Protein AF-A0A355D5X2-F1 (afdb_monomer)

Structure (mmCIF, N/CA/C/O backbone):
data_AF-A0A355D5X2-F1
#
_entry.id   AF-A0A355D5X2-F1
#
loop_
_atom_site.group_PDB
_atom_site.id
_atom_site.type_symbol
_atom_site.label_atom_id
_atom_site.label_alt_id
_atom_site.label_comp_id
_atom_site.label_asym_id
_atom_site.label_entity_id
_atom_site.label_seq_id
_atom_site.pdbx_PDB_ins_code
_atom_site.Cartn_x
_atom_site.Cartn_y
_atom_site.Cartn_z
_atom_site.occupancy
_atom_site.B_iso_or_equiv
_atom_site.auth_seq_id
_atom_site.auth_comp_id
_atom_site.aut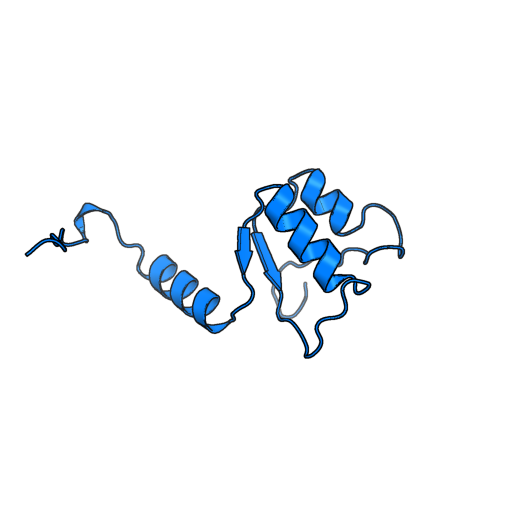h_asym_id
_atom_site.auth_atom_id
_atom_site.pdbx_PDB_model_num
ATOM 1 N N . GLN A 1 1 ? -13.838 9.680 -11.248 1.00 49.41 1 GLN A N 1
ATOM 2 C CA . GLN A 1 1 ? -12.561 9.867 -11.963 1.00 49.41 1 GLN A CA 1
ATOM 3 C C . GLN A 1 1 ? -11.860 11.099 -11.420 1.00 49.41 1 GLN A C 1
ATOM 5 O O . GLN A 1 1 ? -12.474 12.158 -11.380 1.00 49.41 1 GLN A O 1
ATOM 10 N N . ILE A 1 2 ? -10.608 10.961 -10.990 1.00 66.38 2 ILE A N 1
ATOM 11 C CA . ILE A 1 2 ? -9.715 12.084 -10.673 1.00 66.38 2 ILE A CA 1
ATOM 12 C C . ILE A 1 2 ? -8.619 12.032 -11.738 1.00 66.38 2 ILE A C 1
ATOM 14 O O . ILE A 1 2 ? -8.009 10.983 -11.915 1.00 66.38 2 ILE A O 1
ATOM 18 N N . GLU A 1 3 ? -8.436 13.109 -12.504 1.00 78.50 3 GLU A N 1
ATOM 19 C CA . GLU A 1 3 ? -7.403 13.200 -13.557 1.00 78.50 3 GLU A CA 1
ATOM 20 C C . GLU A 1 3 ? -7.431 12.053 -14.598 1.00 78.50 3 GLU A C 1
ATOM 22 O O . GLU A 1 3 ? -6.398 11.597 -15.078 1.00 78.50 3 GLU A O 1
ATOM 27 N N . GLY A 1 4 ? -8.622 11.553 -14.951 1.00 88.62 4 GLY A N 1
ATOM 28 C CA . GLY A 1 4 ? -8.779 10.449 -15.914 1.00 88.62 4 GLY A CA 1
ATOM 29 C C . GLY A 1 4 ? -8.460 9.056 -15.356 1.00 88.62 4 GLY A C 1
ATOM 30 O O . GLY A 1 4 ? -8.564 8.069 -16.080 1.00 88.62 4 GLY A O 1
ATOM 31 N N . ILE A 1 5 ? -8.130 8.957 -14.067 1.00 88.06 5 ILE A N 1
ATOM 32 C CA . ILE A 1 5 ? -7.940 7.696 -13.351 1.00 88.06 5 ILE A CA 1
ATOM 33 C C . ILE A 1 5 ? -9.240 7.355 -12.618 1.00 88.06 5 ILE A C 1
ATOM 35 O O . ILE A 1 5 ? -9.848 8.210 -11.955 1.00 88.06 5 ILE A O 1
ATOM 39 N N . ASP A 1 6 ? -9.691 6.105 -12.746 1.00 91.69 6 ASP A N 1
ATOM 40 C CA . ASP A 1 6 ? -10.794 5.617 -11.926 1.00 91.69 6 ASP A CA 1
ATOM 41 C C . ASP A 1 6 ? -10.343 5.513 -10.468 1.00 91.69 6 ASP A C 1
ATOM 43 O O . ASP A 1 6 ? -9.358 4.855 -10.138 1.00 91.69 6 ASP A O 1
ATOM 47 N N . ALA A 1 7 ? -11.032 6.249 -9.606 1.00 91.69 7 ALA A N 1
ATOM 48 C CA . ALA A 1 7 ? -10.629 6.450 -8.229 1.00 91.69 7 ALA A CA 1
ATOM 49 C C . ALA A 1 7 ? -11.870 6.632 -7.364 1.00 91.69 7 ALA A C 1
ATOM 51 O O . ALA A 1 7 ? -12.785 7.386 -7.712 1.00 91.69 7 ALA A O 1
ATOM 52 N N . LYS A 1 8 ? -11.859 5.968 -6.208 1.00 90.94 8 LYS A N 1
ATOM 53 C CA . LYS A 1 8 ? -12.889 6.061 -5.178 1.00 90.94 8 LYS A CA 1
ATOM 54 C C . LYS A 1 8 ? -12.293 6.690 -3.924 1.00 90.94 8 LYS A C 1
ATOM 56 O O . LYS A 1 8 ? -11.232 6.277 -3.464 1.00 90.94 8 LYS A O 1
ATOM 61 N N . ILE A 1 9 ? -12.994 7.671 -3.364 1.00 91.12 9 ILE A N 1
ATOM 62 C CA . ILE A 1 9 ? -12.642 8.255 -2.068 1.00 91.12 9 ILE A CA 1
ATOM 63 C C . ILE A 1 9 ? -13.076 7.280 -0.965 1.00 91.12 9 ILE A C 1
ATOM 65 O O . ILE A 1 9 ? -14.182 6.740 -1.009 1.00 91.12 9 ILE A O 1
ATOM 69 N N . VAL A 1 10 ? -12.196 7.049 0.008 1.00 91.19 10 VAL A N 1
ATOM 70 C CA . VAL A 1 10 ? -12.430 6.178 1.168 1.00 91.19 10 VAL A CA 1
ATOM 71 C C . VAL A 1 10 ? -12.332 7.018 2.438 1.00 91.19 10 VAL A C 1
ATOM 73 O O . VAL A 1 10 ? -11.494 7.918 2.513 1.00 91.19 10 VAL A O 1
ATOM 76 N N . ASN A 1 11 ? -13.178 6.720 3.425 1.00 93.81 11 ASN A N 1
ATOM 77 C CA . ASN A 1 11 ? -13.192 7.422 4.707 1.00 93.81 11 ASN A CA 1
ATOM 78 C C . ASN A 1 11 ? -11.859 7.242 5.446 1.00 93.81 11 ASN A C 1
ATOM 80 O O . ASN A 1 11 ? -11.295 6.137 5.480 1.00 93.81 11 ASN A O 1
ATOM 84 N N . LYS A 1 12 ? -11.366 8.307 6.087 1.00 90.88 12 LYS A N 1
ATOM 85 C CA . LYS A 1 12 ? -10.253 8.177 7.035 1.00 90.88 12 LYS A CA 1
ATOM 86 C C . LYS A 1 12 ? -10.722 7.510 8.325 1.00 90.88 12 LYS A C 1
ATOM 88 O O . LYS A 1 12 ? -11.911 7.313 8.574 1.00 90.88 12 LYS A O 1
ATOM 93 N N . ILE A 1 13 ? -9.749 7.177 9.168 1.00 90.38 13 ILE A N 1
ATOM 94 C CA . ILE A 1 13 ? -9.993 6.563 10.471 1.00 90.38 13 ILE A CA 1
ATOM 95 C C . ILE A 1 13 ? -10.859 7.512 11.309 1.00 90.38 13 ILE A C 1
ATOM 97 O O . ILE A 1 13 ? -10.434 8.613 11.646 1.00 90.38 13 ILE A O 1
ATOM 101 N N . GLY A 1 14 ? -12.071 7.071 11.650 1.00 89.06 14 GLY A N 1
ATOM 102 C CA . GLY A 1 14 ? -13.024 7.845 12.452 1.00 89.06 14 GLY A CA 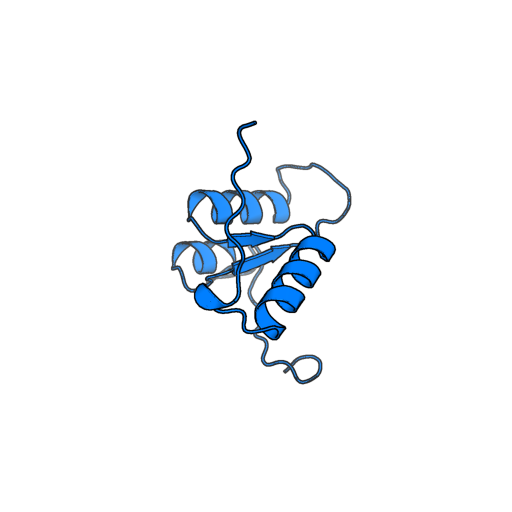1
ATOM 103 C C . GLY A 1 14 ? -13.999 8.733 11.669 1.00 89.06 14 GLY A C 1
ATOM 104 O O . GLY A 1 14 ? -14.858 9.341 12.298 1.00 89.06 14 GLY A O 1
ATOM 105 N N . GLU A 1 15 ? -13.927 8.788 10.333 1.00 92.62 15 GLU A N 1
ATOM 106 C CA . GLU A 1 15 ? -14.862 9.578 9.504 1.00 92.62 15 GLU A CA 1
ATOM 107 C C . GLU A 1 15 ? -16.135 8.802 9.101 1.00 92.62 15 GLU A C 1
ATOM 109 O O . GLU A 1 15 ? -17.105 9.400 8.647 1.00 92.62 15 GLU A O 1
ATOM 114 N N . GLY A 1 16 ? -16.161 7.476 9.272 1.00 92.69 16 GLY A N 1
ATOM 115 C CA . GLY A 1 16 ? -17.307 6.625 8.930 1.00 92.69 16 GLY A CA 1
ATOM 116 C C . GLY A 1 16 ? -16.882 5.230 8.474 1.00 92.69 16 GLY A C 1
ATOM 117 O O . GLY A 1 16 ? -15.702 4.990 8.238 1.00 92.69 16 GLY A O 1
ATOM 118 N N . LYS A 1 17 ? -17.836 4.298 8.354 1.00 91.50 17 LYS A N 1
ATOM 119 C CA . LYS A 1 17 ? -17.584 2.901 7.958 1.00 91.50 17 LYS A CA 1
ATOM 120 C C . LYS A 1 17 ? -18.097 2.606 6.534 1.00 91.50 17 LYS A C 1
ATOM 122 O O . LYS A 1 17 ? -19.160 3.114 6.180 1.00 91.50 17 LYS A O 1
ATOM 127 N N . PRO A 1 18 ? -17.398 1.780 5.732 1.00 91.69 18 PRO A N 1
ATOM 128 C CA . PRO A 1 18 ? -16.049 1.274 5.988 1.00 91.69 18 PRO A CA 1
ATOM 129 C C . PRO A 1 18 ? -15.007 2.402 5.898 1.00 91.69 18 PRO A C 1
ATOM 131 O O . PRO A 1 18 ? -15.127 3.307 5.067 1.00 91.69 18 PRO A O 1
ATOM 134 N N . ASP A 1 19 ? -13.999 2.349 6.767 1.00 94.06 19 ASP A N 1
ATOM 135 C CA . ASP A 1 19 ? -12.806 3.194 6.692 1.00 94.06 19 ASP A CA 1
ATOM 136 C C . ASP A 1 19 ? -11.636 2.447 6.029 1.00 94.06 19 ASP A C 1
ATOM 138 O O . ASP A 1 19 ? -11.744 1.296 5.585 1.00 94.06 19 ASP A O 1
ATOM 142 N N . ILE A 1 20 ? -10.491 3.123 5.928 1.00 92.56 20 ILE A N 1
ATOM 143 C CA . ILE A 1 20 ? -9.286 2.544 5.332 1.00 92.56 20 ILE A CA 1
ATOM 144 C C . ILE A 1 20 ? -8.765 1.306 6.082 1.00 92.56 20 ILE A C 1
ATOM 146 O O . ILE A 1 20 ? -8.216 0.409 5.451 1.00 92.56 20 ILE A O 1
ATOM 150 N N . VAL A 1 21 ? -8.935 1.219 7.404 1.00 93.62 21 VAL A N 1
ATOM 151 C CA . VAL A 1 21 ? -8.485 0.067 8.202 1.00 93.62 21 VAL A CA 1
ATOM 152 C C . VAL A 1 21 ? -9.379 -1.137 7.934 1.00 93.62 21 VAL A C 1
ATOM 154 O O . VAL A 1 21 ? -8.855 -2.238 7.755 1.00 93.62 21 VAL A O 1
ATOM 157 N N . ASP A 1 22 ? -10.695 -0.934 7.853 1.00 93.75 22 ASP A N 1
ATOM 158 C CA . ASP A 1 22 ? -11.634 -2.004 7.492 1.00 93.75 22 ASP A CA 1
ATOM 159 C C . ASP A 1 22 ? -11.325 -2.528 6.088 1.00 93.75 22 ASP A C 1
ATOM 161 O O . ASP A 1 22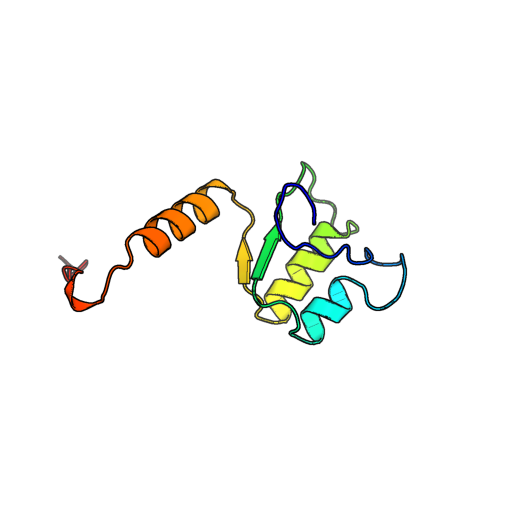 ? -11.139 -3.723 5.891 1.00 93.75 22 ASP A O 1
ATOM 165 N N . SER A 1 23 ? -11.120 -1.615 5.134 1.00 93.94 23 SER A N 1
ATOM 166 C CA . SER A 1 23 ? -10.819 -1.965 3.741 1.00 93.94 23 SER A CA 1
ATOM 167 C C . SER A 1 23 ? -9.549 -2.822 3.605 1.00 93.94 23 SER A C 1
ATOM 169 O O . SER A 1 23 ? -9.506 -3.748 2.790 1.00 93.94 23 SER A O 1
ATOM 171 N N . ILE A 1 24 ? -8.518 -2.538 4.412 1.00 94.31 24 ILE A N 1
ATOM 172 C CA . ILE A 1 24 ? -7.280 -3.332 4.467 1.00 94.31 24 ILE A CA 1
ATOM 173 C C . ILE A 1 24 ? -7.551 -4.724 5.051 1.00 94.31 24 ILE A C 1
ATOM 175 O O . ILE A 1 24 ? -7.094 -5.721 4.491 1.00 94.31 24 ILE A O 1
ATOM 179 N N . ARG A 1 25 ? -8.291 -4.802 6.163 1.00 91.75 25 ARG A N 1
ATOM 180 C CA . ARG A 1 25 ? -8.587 -6.066 6.859 1.00 91.75 25 ARG A CA 1
ATOM 181 C C . ARG A 1 25 ? -9.480 -6.990 6.041 1.00 91.75 25 ARG A C 1
ATOM 183 O O . ARG A 1 25 ? -9.235 -8.193 6.014 1.00 91.75 25 ARG A O 1
ATOM 190 N N . ASP A 1 26 ? -10.425 -6.417 5.307 1.00 93.00 26 ASP A N 1
ATOM 191 C CA . ASP A 1 26 ? -11.325 -7.133 4.402 1.00 93.00 26 ASP A CA 1
ATOM 192 C C . ASP A 1 26 ? -10.612 -7.609 3.122 1.00 93.00 26 ASP A C 1
ATOM 194 O O . ASP A 1 26 ? -11.231 -8.203 2.242 1.00 93.00 26 ASP A O 1
ATOM 198 N N . LYS A 1 27 ? -9.299 -7.348 2.994 1.00 87.94 27 LYS A N 1
ATOM 199 C CA . LYS A 1 27 ? -8.457 -7.682 1.832 1.00 87.94 27 LYS A CA 1
ATOM 200 C C . LYS A 1 27 ? -8.979 -7.126 0.505 1.00 87.94 27 LYS A C 1
ATOM 202 O O . LYS A 1 27 ? -8.613 -7.610 -0.563 1.00 87.94 27 LYS A O 1
ATOM 207 N N . SER A 1 28 ? -9.776 -6.060 0.568 1.00 90.00 28 SER A N 1
ATOM 208 C CA . SER A 1 28 ? -10.245 -5.330 -0.615 1.00 90.00 28 SER A CA 1
ATOM 209 C C . SER A 1 28 ? -9.135 -4.502 -1.282 1.00 90.00 28 SER A C 1
ATOM 211 O O . SER A 1 28 ? -9.310 -4.003 -2.390 1.00 90.00 28 SER A O 1
ATOM 213 N N . ILE A 1 29 ? -7.978 -4.372 -0.617 1.00 92.38 29 ILE A N 1
ATOM 214 C CA . ILE A 1 29 ? -6.804 -3.628 -1.075 1.00 92.38 29 ILE A CA 1
ATOM 215 C C . ILE A 1 29 ? -5.608 -4.580 -1.162 1.00 92.38 29 ILE A C 1
ATOM 217 O O . ILE A 1 29 ? -5.205 -5.176 -0.166 1.00 92.38 29 ILE A O 1
ATOM 221 N N . ASN A 1 30 ? -4.992 -4.680 -2.342 1.00 92.19 30 ASN A N 1
ATOM 222 C CA . ASN A 1 30 ? -3.792 -5.504 -2.542 1.00 92.19 30 ASN A CA 1
ATOM 223 C C . ASN A 1 30 ? -2.488 -4.741 -2.273 1.00 92.19 30 ASN A C 1
ATOM 225 O O . ASN A 1 30 ? -1.465 -5.345 -1.942 1.00 92.19 30 ASN A O 1
ATOM 229 N N . MET A 1 31 ? -2.514 -3.417 -2.436 1.00 93.56 31 MET A N 1
ATOM 230 C CA . MET A 1 31 ? -1.331 -2.574 -2.351 1.00 93.56 31 MET A CA 1
ATOM 231 C C . MET A 1 31 ? -1.676 -1.168 -1.876 1.00 93.56 31 MET A C 1
ATOM 233 O O . MET A 1 31 ? -2.704 -0.605 -2.243 1.00 93.56 31 MET A O 1
ATOM 237 N N . ILE A 1 32 ? -0.772 -0.587 -1.097 1.00 94.44 32 ILE A N 1
ATOM 238 C CA . ILE A 1 32 ? -0.868 0.770 -0.579 1.00 94.44 32 ILE A CA 1
ATOM 239 C C . ILE A 1 32 ? 0.373 1.549 -0.996 1.00 94.44 32 ILE A C 1
ATOM 241 O O . ILE A 1 32 ? 1.504 1.112 -0.779 1.00 94.44 32 ILE A O 1
ATOM 245 N N . VAL A 1 33 ? 0.153 2.751 -1.523 1.00 93.25 33 VAL A N 1
ATOM 246 C CA . VAL A 1 33 ? 1.195 3.758 -1.728 1.00 93.25 33 VAL A CA 1
ATOM 247 C C . VAL A 1 33 ? 0.957 4.874 -0.720 1.00 93.25 33 VAL A C 1
ATOM 249 O O . VAL A 1 33 ? -0.025 5.603 -0.801 1.00 93.25 33 VAL A O 1
ATOM 252 N N . ASN A 1 34 ? 1.849 4.999 0.255 1.00 89.12 34 ASN A N 1
ATOM 253 C CA . ASN A 1 34 ? 1.798 6.037 1.274 1.00 89.12 34 ASN A CA 1
ATOM 254 C C . ASN A 1 34 ? 2.945 7.015 1.032 1.00 89.12 34 ASN A C 1
ATOM 256 O O . ASN A 1 34 ? 4.097 6.638 1.182 1.00 89.12 34 ASN A O 1
ATOM 260 N N . THR A 1 35 ? 2.663 8.280 0.744 1.00 85.44 35 THR A N 1
ATOM 261 C CA . THR A 1 35 ? 3.686 9.336 0.699 1.00 85.44 35 THR A CA 1
ATOM 262 C C . THR A 1 35 ? 3.745 10.021 2.067 1.00 85.44 35 THR A C 1
ATOM 264 O O . THR A 1 35 ? 2.936 10.918 2.329 1.00 85.44 35 THR A O 1
ATOM 267 N N . PRO A 1 36 ? 4.610 9.580 3.003 1.00 69.06 36 PRO A N 1
ATOM 268 C CA . PRO A 1 36 ? 4.596 10.131 4.350 1.00 69.06 36 PRO A CA 1
ATOM 269 C C . PRO A 1 36 ? 5.004 11.607 4.321 1.00 69.06 36 PRO A C 1
ATOM 271 O O . PRO A 1 36 ? 5.988 11.989 3.694 1.00 69.06 36 PRO A O 1
ATOM 274 N N . THR A 1 37 ? 4.266 12.440 5.046 1.00 68.06 37 THR A N 1
ATOM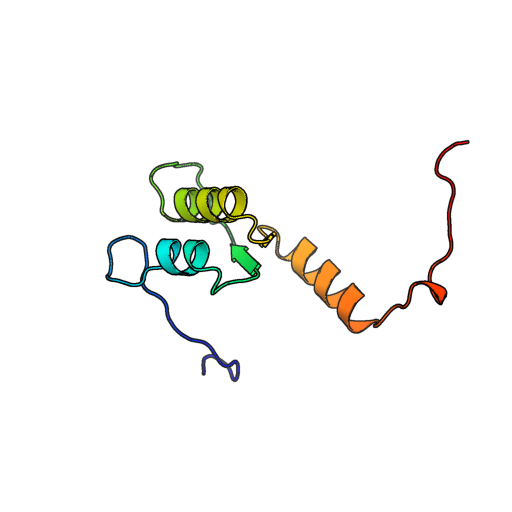 275 C CA . THR A 1 37 ? 4.711 13.793 5.399 1.00 68.06 37 THR A CA 1
ATOM 276 C C . THR A 1 37 ? 5.636 13.728 6.621 1.00 68.06 37 THR A C 1
ATOM 278 O O . THR A 1 37 ? 5.617 12.737 7.355 1.00 68.06 37 THR A O 1
ATOM 281 N N . ARG A 1 38 ? 6.461 14.763 6.857 1.00 62.91 38 ARG A N 1
ATOM 282 C CA . ARG A 1 38 ? 7.348 14.828 8.040 1.00 62.91 38 ARG A CA 1
ATOM 283 C C . ARG A 1 38 ? 6.568 14.551 9.341 1.00 62.91 38 ARG A C 1
ATOM 285 O O . ARG A 1 38 ? 5.452 15.041 9.525 1.00 62.91 38 ARG A O 1
ATOM 292 N N . GLY A 1 39 ? 7.186 13.786 10.244 1.00 62.34 39 GLY A N 1
ATOM 293 C CA . GLY A 1 39 ? 6.703 13.523 11.606 1.00 62.34 39 GLY A CA 1
ATOM 294 C C . GLY A 1 39 ? 6.539 12.034 11.939 1.00 62.34 39 GLY A C 1
ATOM 295 O O . GLY A 1 39 ? 5.977 11.272 11.156 1.00 62.34 39 GLY A O 1
ATOM 296 N N . ASN A 1 40 ? 6.997 11.642 13.132 1.00 60.09 40 ASN A N 1
ATOM 297 C CA . ASN A 1 40 ? 6.975 10.273 13.669 1.00 60.09 40 ASN A CA 1
ATOM 298 C C . ASN A 1 40 ? 5.981 10.136 14.843 1.00 60.09 40 ASN A C 1
ATOM 300 O O . ASN A 1 40 ? 6.315 9.597 15.892 1.00 60.09 40 ASN A O 1
ATOM 304 N N . ASP A 1 41 ? 4.777 10.699 14.705 1.00 70.00 41 ASP A N 1
ATOM 305 C CA . ASP A 1 41 ? 3.734 10.590 15.734 1.00 70.00 41 ASP A CA 1
ATOM 306 C C . ASP A 1 41 ? 2.889 9.329 15.488 1.00 70.00 41 ASP A C 1
ATOM 308 O O . ASP A 1 41 ? 2.206 9.211 14.465 1.00 70.00 41 ASP A O 1
ATOM 312 N N . SER A 1 42 ? 2.942 8.388 16.434 1.00 65.31 42 SER A N 1
ATOM 313 C CA . SER A 1 42 ? 2.223 7.109 16.403 1.00 65.31 42 SER A CA 1
ATOM 314 C C . SER A 1 42 ? 0.703 7.253 16.524 1.00 65.31 42 SER A C 1
ATOM 316 O O . SER A 1 42 ? -0.034 6.328 16.177 1.00 65.31 42 SER A O 1
ATOM 318 N N . ARG A 1 43 ? 0.208 8.414 16.969 1.00 72.75 43 ARG A N 1
ATOM 319 C CA . ARG A 1 43 ? -1.230 8.703 17.066 1.00 72.75 43 ARG A CA 1
ATOM 320 C C . ARG A 1 43 ? -1.846 9.050 15.714 1.00 72.75 43 ARG A C 1
ATOM 322 O O . ARG A 1 43 ? -3.067 8.980 15.581 1.00 72.75 43 ARG A O 1
ATOM 329 N N . ARG A 1 44 ? -1.025 9.396 14.715 1.00 81.56 44 ARG A N 1
ATOM 330 C CA . ARG A 1 44 ? -1.493 9.770 13.375 1.00 81.56 44 ARG A CA 1
ATOM 331 C C . ARG A 1 44 ? -2.027 8.560 12.622 1.00 81.56 44 ARG A C 1
ATOM 333 O O . ARG A 1 44 ? -1.452 7.472 12.669 1.00 81.56 44 ARG A O 1
ATOM 340 N N . ASP A 1 45 ? -3.049 8.801 11.813 1.00 85.38 45 ASP A N 1
ATOM 341 C CA . ASP A 1 45 ? -3.669 7.775 10.972 1.00 85.38 45 ASP A CA 1
ATOM 342 C C . ASP A 1 45 ? -2.666 7.078 10.059 1.00 85.38 45 ASP A C 1
ATOM 344 O O . ASP A 1 45 ? -2.729 5.866 9.879 1.00 85.38 45 ASP A O 1
ATOM 348 N N . GLY A 1 46 ? -1.668 7.816 9.564 1.00 87.06 46 GLY A N 1
ATOM 349 C CA . GLY A 1 46 ? -0.599 7.249 8.749 1.00 87.06 46 GLY A CA 1
ATOM 350 C C . GLY A 1 46 ? 0.190 6.144 9.461 1.00 87.06 46 GLY A C 1
ATOM 351 O O . GLY A 1 46 ? 0.600 5.189 8.809 1.00 87.06 46 GLY A O 1
ATOM 352 N N . PHE A 1 47 ? 0.400 6.226 10.780 1.00 88.25 47 PHE A N 1
ATOM 353 C CA . PHE A 1 47 ? 1.058 5.150 11.530 1.00 88.25 47 PHE A CA 1
ATOM 354 C C . PHE A 1 47 ? 0.155 3.918 11.632 1.00 88.25 47 PHE A C 1
ATOM 356 O O . PHE A 1 47 ? 0.596 2.812 11.318 1.00 88.25 47 PHE A O 1
ATOM 363 N N . LYS A 1 48 ? -1.115 4.117 12.010 1.00 90.44 48 LYS A N 1
ATOM 364 C CA . LYS A 1 48 ? -2.110 3.039 12.124 1.00 90.44 48 LYS A CA 1
ATOM 365 C C . LYS A 1 48 ? -2.286 2.306 10.793 1.00 90.44 48 LYS A C 1
ATOM 367 O O . LYS A 1 48 ? -2.178 1.088 10.764 1.00 90.44 48 LYS A O 1
ATOM 372 N N . LEU A 1 49 ? -2.436 3.047 9.696 1.00 91.62 49 LEU A N 1
ATOM 373 C CA . LEU A 1 49 ? -2.542 2.516 8.337 1.00 91.62 49 LEU A CA 1
ATOM 374 C C . LEU A 1 49 ? -1.335 1.655 7.960 1.00 91.62 49 LEU A C 1
ATOM 376 O O . LEU A 1 49 ? -1.511 0.524 7.513 1.00 91.62 49 LEU A O 1
ATOM 380 N N . ARG A 1 50 ? -0.107 2.152 8.174 1.00 91.69 50 ARG A N 1
ATOM 381 C CA . ARG A 1 50 ? 1.104 1.381 7.849 1.00 91.69 50 ARG A CA 1
ATOM 382 C C . ARG A 1 50 ? 1.209 0.111 8.687 1.00 91.69 50 ARG A C 1
ATOM 384 O O . ARG A 1 50 ? 1.532 -0.940 8.147 1.00 91.69 50 ARG A O 1
ATOM 391 N N . ARG A 1 51 ? 0.908 0.201 9.985 1.00 92.06 51 ARG A N 1
ATOM 392 C CA . ARG A 1 51 ? 0.904 -0.953 10.888 1.00 92.06 51 ARG A CA 1
ATOM 393 C C . ARG A 1 51 ? -0.117 -2.001 10.447 1.00 92.06 51 ARG A C 1
ATOM 395 O O . ARG A 1 51 ? 0.254 -3.153 10.268 1.00 92.06 51 ARG A O 1
ATOM 402 N N . THR A 1 52 ? -1.364 -1.595 10.203 1.00 93.94 52 THR A N 1
ATOM 403 C CA . THR A 1 52 ? -2.422 -2.504 9.740 1.00 93.94 52 THR A CA 1
ATOM 404 C C . THR A 1 52 ? -2.065 -3.151 8.406 1.00 93.94 52 THR A C 1
ATOM 406 O O . THR A 1 52 ? -2.295 -4.345 8.249 1.00 93.94 52 THR A O 1
ATOM 409 N N . ALA A 1 53 ? -1.471 -2.409 7.467 1.00 94.44 53 ALA A N 1
ATOM 410 C CA . 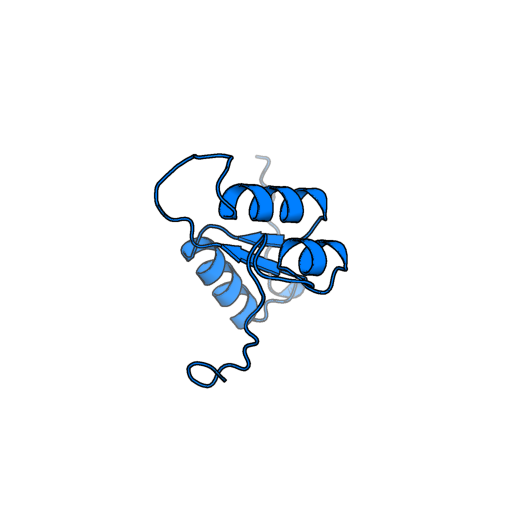ALA A 1 53 ? -1.030 -2.959 6.187 1.00 94.44 53 ALA A CA 1
ATOM 411 C C . ALA A 1 53 ? -0.017 -4.098 6.367 1.00 94.44 53 ALA A C 1
ATOM 413 O O . ALA A 1 53 ? -0.229 -5.190 5.843 1.00 94.44 53 ALA A O 1
ATOM 414 N N . VAL A 1 54 ? 1.035 -3.864 7.163 1.00 93.44 54 VAL A N 1
ATOM 415 C CA . VAL A 1 54 ? 2.068 -4.873 7.447 1.00 93.44 54 VAL A CA 1
ATOM 416 C C . VAL A 1 54 ? 1.474 -6.078 8.177 1.00 93.44 54 VAL A C 1
ATOM 418 O O . VAL A 1 54 ? 1.695 -7.209 7.759 1.00 93.44 54 VAL A O 1
ATOM 421 N N . GLU A 1 55 ? 0.679 -5.849 9.225 1.00 94.75 55 GLU A N 1
ATOM 422 C CA . GLU A 1 55 ? 0.038 -6.920 10.003 1.00 94.75 55 GLU A CA 1
ATOM 423 C C . GLU A 1 55 ? -0.962 -7.744 9.169 1.00 94.75 55 GLU A C 1
ATOM 425 O O . GLU A 1 55 ? -1.157 -8.925 9.443 1.00 94.75 55 GLU A O 1
ATOM 430 N N . SER A 1 56 ? -1.567 -7.150 8.135 1.00 94.44 56 SER A N 1
ATOM 431 C CA . SER A 1 56 ? -2.533 -7.824 7.249 1.00 94.44 56 SER A CA 1
ATOM 432 C C . SER A 1 56 ? -1.890 -8.451 6.005 1.00 94.44 56 SER A C 1
ATOM 434 O O . SER A 1 56 ? -2.598 -9.026 5.177 1.00 94.44 56 SER A O 1
ATOM 436 N N . GLY A 1 57 ? -0.566 -8.337 5.842 1.00 93.25 57 GLY A N 1
ATOM 437 C CA . GLY A 1 57 ? 0.155 -8.838 4.666 1.00 93.25 57 GLY A CA 1
ATOM 438 C C . GLY A 1 57 ? -0.125 -8.060 3.374 1.00 93.25 57 GLY A C 1
ATOM 439 O O . GLY A 1 57 ? 0.092 -8.583 2.283 1.00 93.25 57 GLY A O 1
ATOM 440 N N . VAL A 1 58 ? -0.616 -6.822 3.475 1.00 95.38 58 VAL A N 1
ATOM 441 C CA . VAL A 1 58 ? -0.855 -5.943 2.322 1.00 95.38 58 VAL A CA 1
ATOM 442 C C . VAL A 1 58 ? 0.441 -5.221 1.961 1.00 95.38 58 VAL A C 1
ATOM 444 O O . VAL A 1 58 ? 1.103 -4.631 2.817 1.00 95.38 58 VAL A O 1
ATOM 447 N N . SER A 1 59 ? 0.801 -5.242 0.675 1.00 93.88 59 SER A N 1
ATOM 448 C CA . SER A 1 59 ? 2.031 -4.604 0.193 1.00 93.88 59 SER A CA 1
ATOM 449 C C . SER A 1 59 ? 1.981 -3.092 0.412 1.00 93.88 59 SER A C 1
ATOM 451 O O . SER A 1 59 ? 1.039 -2.429 -0.015 1.00 93.88 59 SER A O 1
ATOM 453 N N . LEU A 1 60 ? 3.010 -2.531 1.048 1.00 94.19 60 LEU A N 1
ATOM 454 C CA . LEU A 1 60 ? 3.084 -1.114 1.399 1.00 94.19 60 LEU A CA 1
ATOM 455 C C . LEU A 1 60 ? 4.348 -0.482 0.812 1.00 94.19 60 LEU A C 1
ATOM 457 O O . LEU A 1 60 ? 5.461 -0.892 1.130 1.00 94.19 60 LEU A O 1
ATOM 461 N N . MET A 1 61 ? 4.177 0.575 0.022 1.00 93.62 61 MET A N 1
ATOM 462 C CA . MET A 1 61 ? 5.266 1.404 -0.487 1.00 93.62 61 MET A CA 1
ATOM 463 C C . MET A 1 61 ? 5.250 2.785 0.146 1.00 93.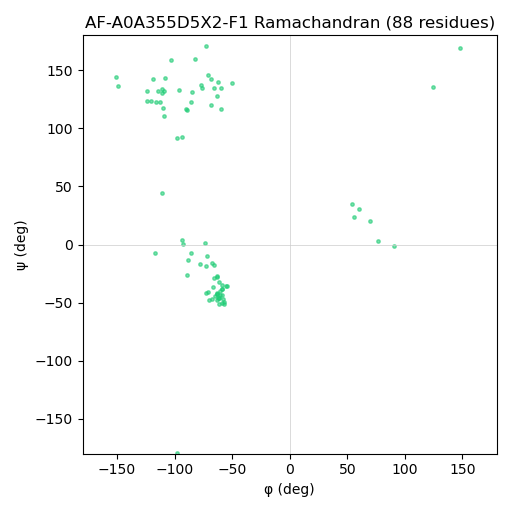62 61 MET A C 1
ATOM 465 O O . MET A 1 61 ? 4.208 3.436 0.208 1.00 93.62 61 MET A O 1
ATOM 469 N N . THR A 1 62 ? 6.421 3.251 0.578 1.00 91.44 62 THR A N 1
ATOM 470 C CA . THR A 1 62 ? 6.597 4.583 1.177 1.00 91.44 62 THR A CA 1
ATOM 471 C C . THR A 1 62 ? 7.508 5.516 0.383 1.00 91.44 62 THR A C 1
ATOM 473 O O . THR A 1 62 ? 7.604 6.700 0.703 1.00 91.44 62 THR A O 1
ATOM 476 N N . SER A 1 63 ? 8.156 4.994 -0.659 1.00 91.06 63 SER A N 1
ATOM 477 C CA . SER A 1 63 ? 9.068 5.722 -1.536 1.00 91.06 63 SER A CA 1
ATOM 478 C C . SER A 1 63 ? 8.507 5.764 -2.950 1.00 91.06 63 SER A C 1
ATOM 480 O O . SER A 1 63 ? 8.262 4.724 -3.568 1.00 91.06 63 SER A O 1
ATOM 482 N N . LEU A 1 64 ? 8.334 6.976 -3.479 1.00 92.06 64 LEU A N 1
ATOM 483 C CA . LEU A 1 64 ? 7.940 7.163 -4.874 1.00 92.06 64 LEU A CA 1
ATOM 484 C C . LEU A 1 64 ? 9.031 6.693 -5.840 1.00 92.06 64 LEU A C 1
ATOM 486 O O . LEU A 1 64 ? 8.706 6.236 -6.931 1.00 92.06 64 LEU A O 1
ATOM 490 N N . ASP A 1 65 ? 10.303 6.742 -5.445 1.00 92.69 65 ASP A N 1
ATOM 491 C CA . ASP A 1 65 ? 11.405 6.280 -6.293 1.00 92.69 65 ASP A CA 1
ATOM 492 C C . ASP A 1 65 ? 11.400 4.757 -6.428 1.00 92.69 65 ASP A C 1
ATOM 494 O O . ASP A 1 65 ? 11.528 4.229 -7.533 1.00 92.69 65 ASP A O 1
ATOM 498 N N . THR A 1 66 ? 11.129 4.041 -5.333 1.00 92.50 66 THR A N 1
ATOM 499 C CA . THR A 1 66 ? 10.929 2.585 -5.367 1.00 92.50 66 THR A CA 1
ATOM 500 C C . THR A 1 66 ? 9.712 2.217 -6.215 1.00 92.50 66 THR A C 1
ATOM 502 O O . THR A 1 66 ? 9.786 1.299 -7.032 1.00 92.50 66 THR A O 1
ATOM 505 N N . LEU A 1 67 ? 8.612 2.967 -6.089 1.00 94.06 67 LEU A N 1
ATOM 506 C CA . LEU A 1 67 ? 7.419 2.747 -6.906 1.00 94.06 67 LEU A CA 1
ATOM 507 C C . LEU A 1 67 ? 7.698 2.981 -8.401 1.00 94.06 67 LEU A C 1
ATOM 509 O O . LEU A 1 67 ? 7.296 2.172 -9.235 1.00 94.06 67 LEU A O 1
ATOM 513 N N . ARG A 1 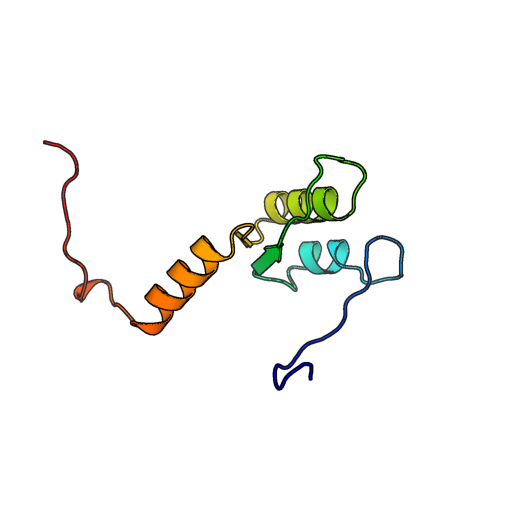68 ? 8.435 4.043 -8.755 1.00 94.81 68 ARG A N 1
ATOM 514 C CA . ARG A 1 68 ? 8.865 4.318 -10.138 1.00 94.81 68 ARG A CA 1
ATOM 515 C C . ARG A 1 68 ? 9.733 3.196 -10.700 1.00 94.81 68 ARG A C 1
ATOM 517 O O . ARG A 1 68 ? 9.523 2.789 -11.845 1.00 94.81 68 ARG A O 1
ATOM 524 N N . ALA A 1 69 ? 10.680 2.684 -9.915 1.00 94.69 69 ALA A N 1
ATOM 525 C CA . ALA A 1 69 ? 11.519 1.558 -10.316 1.00 94.69 69 ALA A CA 1
ATOM 526 C C . ALA A 1 69 ? 10.671 0.303 -10.580 1.00 94.69 69 ALA A C 1
ATOM 528 O O . ALA A 1 69 ? 10.804 -0.307 -11.641 1.00 94.69 69 ALA A O 1
ATOM 529 N N . MET A 1 70 ? 9.731 -0.022 -9.683 1.00 93.44 70 MET A N 1
ATOM 530 C CA . MET A 1 70 ? 8.800 -1.141 -9.873 1.00 93.44 70 MET A CA 1
ATOM 531 C C . MET A 1 70 ? 7.996 -0.993 -11.168 1.00 93.44 70 MET A C 1
ATOM 533 O O . MET A 1 70 ? 8.002 -1.901 -11.997 1.00 93.44 70 MET A O 1
ATOM 537 N N . VAL A 1 71 ? 7.360 0.162 -11.388 1.00 93.81 71 VAL A N 1
ATOM 538 C CA . VAL A 1 71 ? 6.585 0.427 -12.613 1.00 93.81 71 VAL A CA 1
ATOM 539 C C . VAL A 1 71 ? 7.464 0.305 -13.859 1.00 93.81 71 VAL A C 1
ATOM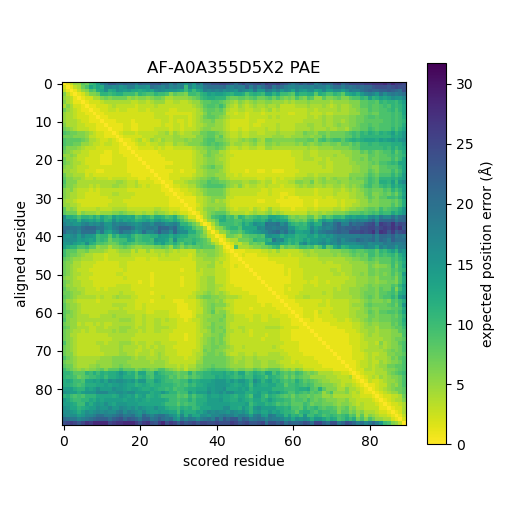 541 O O . VAL A 1 71 ? 7.025 -0.234 -14.873 1.00 93.81 71 VAL A O 1
ATOM 544 N N . THR A 1 72 ? 8.715 0.762 -13.794 1.00 94.88 72 THR A N 1
ATOM 545 C CA . THR A 1 72 ? 9.670 0.652 -14.906 1.00 94.88 72 THR A CA 1
ATOM 546 C C . THR A 1 72 ? 9.958 -0.806 -15.254 1.00 94.88 72 THR A C 1
ATOM 548 O O . THR A 1 72 ? 9.909 -1.169 -16.427 1.00 94.88 72 THR A O 1
ATOM 551 N N . VAL A 1 73 ? 10.213 -1.654 -14.255 1.00 92.50 73 VAL A N 1
ATOM 552 C CA . VAL A 1 73 ? 10.441 -3.093 -14.465 1.00 92.50 73 VAL A CA 1
ATOM 553 C C . VAL A 1 73 ? 9.183 -3.768 -15.011 1.00 92.50 73 VAL A C 1
ATOM 555 O O . VAL A 1 73 ? 9.270 -4.509 -15.988 1.00 92.50 73 VAL A O 1
ATOM 558 N N . MET A 1 74 ? 8.007 -3.457 -14.457 1.00 91.88 74 MET A N 1
ATOM 559 C CA . MET A 1 74 ? 6.731 -4.005 -14.933 1.00 91.88 74 MET A CA 1
ATOM 560 C C . MET A 1 74 ? 6.470 -3.656 -16.402 1.00 91.88 74 MET A C 1
ATOM 562 O O . MET A 1 74 ? 6.090 -4.525 -17.181 1.00 91.88 74 MET A O 1
ATOM 566 N N . LYS A 1 75 ? 6.733 -2.407 -16.809 1.00 93.81 75 LYS A N 1
ATOM 567 C CA . LYS A 1 75 ? 6.576 -1.959 -18.202 1.00 93.81 75 LYS A CA 1
ATOM 568 C C . LYS A 1 75 ? 7.501 -2.678 -19.182 1.00 93.81 75 LYS A C 1
ATOM 570 O O . LYS A 1 75 ? 7.156 -2.781 -20.354 1.00 93.81 75 LYS A O 1
ATOM 575 N N . ARG A 1 76 ? 8.661 -3.165 -18.730 1.00 93.00 76 ARG A N 1
ATOM 576 C CA . ARG A 1 76 ? 9.595 -3.919 -19.581 1.00 93.00 76 ARG A CA 1
ATOM 577 C C . ARG A 1 76 ? 9.097 -5.326 -19.911 1.00 93.00 76 ARG A C 1
ATOM 579 O O . ARG A 1 76 ? 9.603 -5.913 -20.858 1.00 93.00 76 ARG A O 1
ATOM 586 N N . GLY A 1 77 ? 8.134 -5.867 -19.157 1.00 89.00 77 GLY A N 1
ATOM 587 C CA . GLY A 1 77 ? 7.543 -7.178 -19.445 1.00 89.00 77 GLY A CA 1
ATOM 588 C C . GLY A 1 77 ? 8.551 -8.332 -19.432 1.00 89.00 77 GLY A C 1
ATOM 589 O O . GLY A 1 77 ? 8.379 -9.292 -20.182 1.00 89.00 77 GLY A O 1
ATOM 590 N N . LEU A 1 78 ? 9.605 -8.214 -18.616 1.00 88.00 78 LEU A N 1
ATOM 591 C CA . LEU A 1 78 ? 10.692 -9.191 -18.536 1.00 88.00 78 LEU A CA 1
ATOM 592 C C . LEU A 1 78 ? 10.148 -10.565 -18.139 1.00 88.00 78 LEU A C 1
ATOM 594 O O . LEU A 1 78 ? 9.365 -10.690 -17.194 1.00 88.00 78 LEU A O 1
ATOM 598 N N . LYS A 1 79 ? 10.594 -11.606 -18.835 1.00 87.75 79 LYS A N 1
ATOM 599 C CA . LYS A 1 79 ? 10.337 -13.003 -18.486 1.00 87.75 79 LYS A CA 1
ATOM 600 C C . LYS A 1 79 ? 11.590 -13.587 -17.853 1.00 87.75 79 LYS A C 1
ATOM 602 O O . LYS A 1 79 ? 12.691 -13.112 -18.089 1.00 87.75 79 LYS A O 1
ATOM 607 N N . VAL A 1 80 ? 11.436 -14.668 -17.091 1.00 85.19 80 VAL A N 1
ATOM 608 C CA . VAL A 1 80 ? 12.571 -15.346 -16.433 1.00 85.19 80 VAL A CA 1
ATOM 609 C C . VAL A 1 80 ? 13.664 -15.734 -17.437 1.00 85.19 8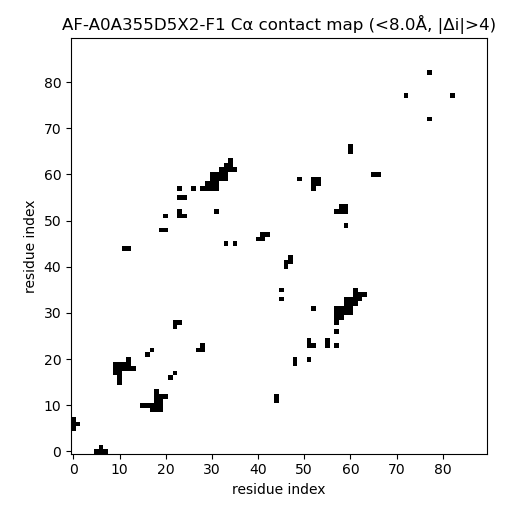0 VAL A C 1
ATOM 611 O O . VAL A 1 80 ? 14.841 -15.618 -17.134 1.00 85.19 80 VAL A O 1
ATOM 614 N N . LYS A 1 81 ? 13.278 -16.116 -18.659 1.00 88.88 81 LYS A N 1
ATOM 615 C CA . LYS A 1 81 ? 14.206 -16.427 -19.758 1.00 88.88 81 LYS A CA 1
ATOM 616 C C . LYS A 1 81 ? 15.028 -15.233 -20.269 1.00 88.88 81 LYS A C 1
ATOM 618 O O . LYS A 1 81 ? 15.997 -15.447 -20.981 1.00 88.88 81 LYS A O 1
ATOM 623 N N . ASP A 1 82 ? 14.607 -14.009 -19.956 1.00 87.94 82 ASP A N 1
ATOM 624 C CA . ASP A 1 82 ? 15.267 -12.768 -20.365 1.00 87.94 82 ASP A CA 1
ATOM 625 C C . ASP A 1 82 ? 16.254 -12.276 -19.281 1.00 87.94 82 ASP A C 1
ATOM 627 O O . ASP A 1 82 ? 16.799 -11.180 -19.399 1.00 87.94 82 ASP A O 1
ATOM 631 N N . LEU A 1 83 ? 16.440 -13.044 -18.197 1.00 90.06 83 LEU A N 1
ATOM 632 C CA . LEU A 1 83 ? 17.288 -12.692 -17.060 1.00 90.06 83 LEU A CA 1
ATOM 633 C C . LEU A 1 83 ? 18.520 -13.594 -17.000 1.00 90.06 83 LEU A C 1
ATOM 635 O O . LEU A 1 83 ? 18.410 -14.820 -16.993 1.00 90.06 83 LEU A O 1
ATOM 639 N N . ASP A 1 84 ? 19.685 -12.972 -16.868 1.00 90.31 84 ASP A N 1
ATOM 640 C CA . ASP A 1 84 ? 20.936 -13.674 -16.609 1.00 90.31 84 ASP A CA 1
ATOM 641 C C . ASP A 1 84 ? 21.025 -14.097 -15.133 1.00 90.31 84 ASP A C 1
ATOM 643 O O . ASP A 1 84 ? 20.707 -13.330 -14.218 1.00 90.31 84 ASP A O 1
ATOM 647 N N . ILE A 1 85 ? 21.480 -15.329 -14.890 1.00 89.94 85 ILE A N 1
ATOM 648 C CA . ILE A 1 85 ? 21.706 -15.852 -13.539 1.00 89.94 85 ILE A CA 1
ATOM 649 C C . ILE A 1 85 ? 23.143 -15.539 -13.130 1.00 89.94 85 ILE A C 1
ATOM 651 O O . ILE A 1 85 ? 24.093 -16.068 -13.706 1.00 89.94 85 ILE A O 1
ATOM 655 N N . PHE A 1 86 ? 23.298 -14.726 -12.087 1.00 88.56 86 PHE A N 1
ATOM 656 C CA . PHE A 1 86 ? 24.597 -14.417 -11.497 1.00 88.56 86 PHE A CA 1
ATOM 657 C C . PHE A 1 86 ? 24.738 -15.070 -10.121 1.00 88.56 86 PHE A C 1
ATOM 659 O O . PHE A 1 86 ? 23.857 -14.955 -9.270 1.00 88.56 86 PHE A O 1
ATOM 666 N N . ASN A 1 87 ? 25.869 -15.741 -9.894 1.00 89.88 87 ASN A N 1
ATOM 667 C CA . ASN A 1 87 ? 26.248 -16.242 -8.576 1.00 89.88 87 ASN A CA 1
ATOM 668 C C . ASN A 1 87 ? 26.973 -15.129 -7.801 1.00 89.88 87 ASN A C 1
ATOM 670 O O . ASN A 1 87 ? 27.979 -14.604 -8.274 1.00 89.88 87 ASN A O 1
ATOM 674 N N . LEU A 1 88 ? 26.454 -14.778 -6.622 1.00 89.62 88 LEU A N 1
ATOM 675 C CA . LEU A 1 88 ? 27.000 -13.728 -5.754 1.00 89.62 88 LEU A CA 1
ATOM 676 C C . LEU A 1 88 ? 28.114 -14.224 -4.813 1.00 89.62 88 LEU A C 1
ATOM 678 O O . LEU A 1 88 ? 28.725 -13.414 -4.126 1.00 89.62 88 LEU A O 1
ATOM 682 N N . GLY A 1 89 ? 28.373 -15.533 -4.768 1.00 84.62 89 GLY A N 1
ATOM 683 C CA . GLY A 1 89 ? 29.453 -16.141 -3.995 1.00 84.62 89 GLY A CA 1
ATOM 684 C C . GLY A 1 89 ? 30.678 -16.419 -4.863 1.00 84.62 89 GLY A C 1
ATOM 685 O O . GLY A 1 89 ? 30.791 -17.495 -5.450 1.00 84.62 89 GLY A O 1
ATOM 686 N N . LYS A 1 90 ? 31.599 -15.460 -4.928 1.00 59.62 90 LYS A N 1
ATOM 687 C CA . LYS A 1 90 ? 33.029 -15.706 -5.136 1.00 59.62 90 LYS A CA 1
ATOM 688 C C . LYS A 1 90 ? 33.767 -15.206 -3.907 1.00 59.62 90 LYS A C 1
ATOM 690 O O . LYS A 1 90 ? 33.392 -14.112 -3.434 1.00 59.62 90 LYS A O 1
#

Solvent-accessible surface area (backbone atoms only — not comparable to full-atom values): 5888 Å² total; per-residue (Å²): 98,58,97,88,38,88,63,80,92,72,34,52,87,88,71,48,86,74,21,54,66,53,40,45,71,72,59,76,42,74,66,45,82,45,80,77,67,95,77,92,58,74,87,39,64,71,42,51,52,53,51,51,30,59,76,63,72,30,47,76,42,65,46,69,66,60,50,51,51,51,53,54,53,60,73,66,64,76,49,77,91,78,54,86,90,79,82,87,84,124

Mean predicted aligned error: 6.68 Å

Nearest PDB structures (foldseek):
  2yvq-assembly1_A  TM=8.115E-01  e=3.022E-02  Homo sapiens
  5dou-assembly1_A  TM=7.764E-01  e=3.986E-02  Homo sapiens
  5dou-assembly2_C  TM=7.731E-01  e=4.272E-02  Homo sapiens
  5dou-assembly1_B  TM=7.360E-01  e=4.579E-02  Homo sapiens
  9jti-assembly1_A  TM=5.150E-01  e=2.065E+00  Escherichia coli

Foldseek 3Di:
DPPPDDDDDAAADPRDPPHLLVCLQVVVAQEEEAADDDDDDCVDSSNVNVVSCVVSVRHYHHDPVVVVVVVVVVVVVDDPVNDDDDDPDD

Sequence (90 aa):
QIEGIDAKIVNKIGEGKPDIVDSIRDKSINMIVNTPTRGNDSRRDGFKLRRTAVESGVSLMTSLDTLRAMVTVMKRGLKVKDLDIFNLGK

Radius of gyration: 17.32 Å; Cα contacts (8 Å, |Δi|>4): 74; chains: 1; bounding box: 51×31×37 Å

pLDDT: mean 87.91, std 9.57, range [49.41, 95.38]

Secondary structure (DSSP, 8-state):
-BTTB-----BPTTTSSSBHHHHHHTT--SEEE--PPS---TTSHHHHHHHHHHHTT-EEE--HHHHHHHHHHHHHT--GGGS-------